Protein AF-A0A376FNH2-F1 (afdb_monomer_lite)

Secondary structure (DSSP, 8-state):
-EEE--GGGHHHHHHHHHHHHHHSGGGGTS---HHHHHHHHHHHHH-TT---EEE-S--

Structure (mmCIF, N/CA/C/O backbone):
data_AF-A0A376FNH2-F1
#
_entry.id   AF-A0A376FNH2-F1
#
loop_
_atom_site.group_PDB
_atom_site.id
_atom_site.type_symbol
_atom_site.label_atom_id
_atom_site.label_alt_id
_atom_site.label_comp_id
_atom_site.label_asym_id
_atom_site.label_entity_id
_atom_site.label_seq_id
_atom_site.pdbx_PDB_ins_code
_atom_site.Cartn_x
_atom_site.Cartn_y
_atom_site.Cartn_z
_atom_site.occupancy
_atom_site.B_iso_or_equiv
_atom_site.a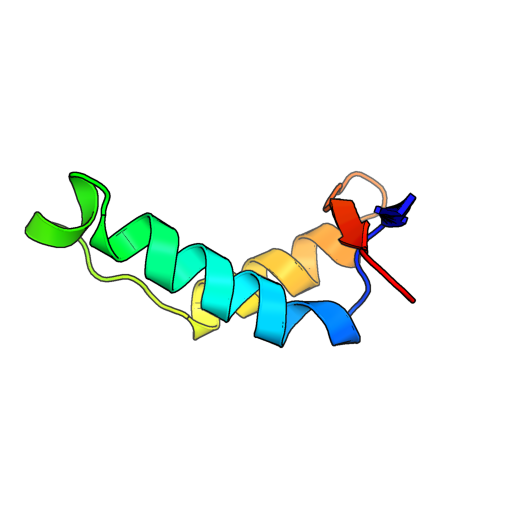uth_seq_id
_atom_site.auth_comp_id
_atom_site.auth_asym_id
_atom_site.auth_atom_id
_atom_site.pdbx_PDB_model_num
ATOM 1 N N . MET A 1 1 ? 3.179 -1.718 17.037 1.00 90.81 1 MET A N 1
ATOM 2 C CA . MET A 1 1 ? 1.744 -2.064 17.075 1.00 90.81 1 MET A CA 1
ATOM 3 C C . MET A 1 1 ? 1.245 -2.237 15.650 1.00 90.81 1 MET A C 1
ATOM 5 O O . MET A 1 1 ? 1.642 -1.455 14.800 1.00 90.81 1 MET A O 1
ATOM 9 N N . VAL A 1 2 ? 0.421 -3.250 15.368 1.00 95.31 2 VAL A N 1
ATOM 10 C CA . VAL A 1 2 ? -0.208 -3.400 14.043 1.00 95.31 2 VAL A CA 1
ATOM 11 C C . VAL A 1 2 ? -1.566 -2.706 14.063 1.00 95.31 2 VAL A C 1
ATOM 13 O O . VAL A 1 2 ? -2.354 -2.956 14.974 1.00 95.31 2 VAL A O 1
ATOM 16 N N . ARG A 1 3 ? -1.834 -1.841 13.082 1.00 96.06 3 ARG A N 1
ATOM 17 C CA . ARG A 1 3 ? -3.105 -1.112 12.943 1.00 96.06 3 ARG A CA 1
ATOM 18 C C . ARG A 1 3 ? -3.501 -0.938 11.479 1.00 96.06 3 ARG A C 1
ATOM 20 O O . ARG A 1 3 ? -2.670 -1.107 10.588 1.00 96.06 3 ARG A O 1
ATOM 27 N N . ASN A 1 4 ? -4.755 -0.550 11.245 1.00 96.75 4 ASN A N 1
ATOM 28 C CA . ASN A 1 4 ? -5.193 -0.098 9.926 1.00 96.75 4 ASN A CA 1
ATOM 29 C C . ASN A 1 4 ? -4.384 1.132 9.495 1.00 96.75 4 ASN A C 1
ATOM 31 O O . ASN A 1 4 ? -4.135 2.045 10.293 1.00 96.75 4 ASN A O 1
ATOM 35 N N . ALA A 1 5 ? -3.979 1.136 8.230 1.00 97.00 5 ALA A N 1
ATOM 36 C CA . ALA A 1 5 ? -3.353 2.284 7.605 1.00 97.00 5 ALA A CA 1
ATOM 37 C C . ALA A 1 5 ? -4.365 3.424 7.447 1.00 97.00 5 ALA A C 1
ATOM 39 O O . ALA A 1 5 ? -5.557 3.217 7.219 1.00 97.00 5 ALA A O 1
ATOM 40 N N . THR A 1 6 ? -3.858 4.640 7.538 1.00 96.56 6 THR A N 1
ATOM 41 C CA . THR A 1 6 ? -4.564 5.889 7.282 1.00 96.56 6 THR A CA 1
ATOM 42 C C . THR A 1 6 ? -3.983 6.552 6.035 1.00 96.56 6 THR A C 1
ATOM 44 O O . THR A 1 6 ? -2.917 6.174 5.549 1.00 96.56 6 THR A O 1
ATOM 47 N N . ALA A 1 7 ? -4.646 7.594 5.525 1.00 96.88 7 ALA A N 1
ATOM 48 C CA . ALA A 1 7 ? -4.113 8.370 4.405 1.00 96.88 7 ALA A CA 1
ATOM 49 C C . ALA A 1 7 ? -2.721 8.974 4.698 1.00 96.88 7 ALA A C 1
ATOM 51 O O . ALA A 1 7 ? -1.931 9.150 3.773 1.00 96.88 7 ALA A O 1
ATOM 52 N N . GLY A 1 8 ? -2.409 9.247 5.972 1.00 96.69 8 GLY A N 1
ATOM 53 C CA . GLY A 1 8 ? -1.106 9.761 6.398 1.00 96.69 8 GLY A CA 1
ATOM 54 C C . GLY A 1 8 ? 0.036 8.749 6.276 1.00 96.69 8 GLY A C 1
ATOM 55 O O . GLY A 1 8 ? 1.186 9.157 6.169 1.00 96.69 8 GLY A O 1
ATOM 56 N N . ASP A 1 9 ? -0.265 7.448 6.227 1.00 97.25 9 ASP A N 1
ATOM 57 C CA . ASP A 1 9 ? 0.748 6.392 6.112 1.00 97.25 9 ASP A CA 1
ATOM 58 C C . ASP A 1 9 ? 1.186 6.147 4.655 1.00 97.25 9 ASP A C 1
ATOM 60 O O . ASP A 1 9 ? 2.188 5.478 4.406 1.00 97.25 9 ASP A O 1
ATOM 64 N N . ILE A 1 10 ? 0.452 6.686 3.672 1.00 97.94 10 ILE A N 1
ATOM 65 C CA . ILE A 1 10 ? 0.688 6.425 2.245 1.00 97.94 10 ILE A CA 1
ATOM 66 C C . ILE A 1 10 ? 2.111 6.788 1.803 1.00 97.94 10 ILE A C 1
ATOM 68 O O . ILE A 1 10 ? 2.724 5.944 1.154 1.00 97.94 10 ILE A O 1
ATOM 72 N N . PRO A 1 11 ? 2.691 7.952 2.160 1.00 97.75 11 PRO A N 1
ATOM 73 C CA . PRO A 1 11 ? 4.071 8.257 1.782 1.00 97.75 11 PRO A CA 1
ATOM 74 C C . PRO A 1 11 ? 5.070 7.176 2.226 1.00 97.75 11 PRO A C 1
ATOM 76 O O . PRO A 1 11 ? 5.879 6.723 1.420 1.00 97.75 11 PRO A O 1
ATOM 79 N N . ALA A 1 12 ? 4.954 6.685 3.464 1.00 96.31 12 ALA A N 1
ATOM 80 C CA . ALA A 1 12 ? 5.830 5.637 3.990 1.00 96.31 12 ALA A CA 1
ATOM 81 C C . ALA A 1 12 ? 5.585 4.271 3.321 1.00 96.31 12 ALA A C 1
ATOM 83 O O . ALA A 1 12 ? 6.529 3.516 3.084 1.00 96.31 12 ALA A O 1
ATOM 84 N N . LEU A 1 13 ? 4.330 3.955 2.978 1.00 96.69 13 LEU A N 1
ATOM 85 C CA . LEU A 1 13 ? 3.987 2.746 2.220 1.00 96.69 13 LEU A CA 1
ATOM 86 C C . LEU A 1 13 ? 4.628 2.747 0.828 1.00 96.69 13 LEU A C 1
ATOM 88 O O . LEU A 1 13 ? 5.140 1.714 0.394 1.00 96.69 13 LEU A O 1
ATOM 92 N N . ILE A 1 14 ? 4.614 3.892 0.139 1.00 97.81 14 ILE A N 1
ATOM 93 C CA . ILE A 1 14 ? 5.225 4.035 -1.187 1.00 97.81 14 ILE A CA 1
ATOM 94 C C . ILE A 1 14 ? 6.742 3.959 -1.101 1.00 97.81 14 ILE A C 1
ATOM 96 O O . ILE A 1 14 ? 7.340 3.208 -1.867 1.00 97.81 14 ILE A O 1
ATOM 100 N N . GLU A 1 15 ? 7.359 4.644 -0.138 1.00 96.75 15 GLU A N 1
ATOM 101 C CA . GLU A 1 15 ? 8.808 4.581 0.066 1.00 96.75 15 GLU A CA 1
ATOM 102 C C . GLU A 1 15 ? 9.278 3.138 0.316 1.00 96.75 15 GLU A C 1
ATOM 104 O O . GLU A 1 15 ? 10.200 2.644 -0.340 1.00 96.75 15 GLU A O 1
ATOM 109 N N . LEU A 1 16 ? 8.615 2.427 1.235 1.00 95.56 16 LEU A N 1
ATOM 110 C CA . LEU A 1 16 ? 8.942 1.034 1.529 1.00 95.56 16 LEU A CA 1
ATOM 111 C C . LEU A 1 16 ? 8.708 0.134 0.308 1.00 95.56 16 LEU A C 1
ATOM 113 O O . LEU A 1 16 ? 9.565 -0.686 -0.027 1.00 95.56 16 LEU A O 1
ATOM 117 N N . GLY A 1 17 ? 7.575 0.309 -0.377 1.00 95.00 17 GLY A N 1
ATOM 118 C CA . GLY A 1 17 ? 7.225 -0.442 -1.580 1.00 95.00 17 GLY A CA 1
ATOM 119 C C . GLY A 1 17 ? 8.238 -0.253 -2.709 1.00 95.00 17 GLY A C 1
ATOM 120 O O . GLY A 1 17 ? 8.657 -1.240 -3.310 1.00 95.00 17 GLY A O 1
ATOM 121 N N . ALA A 1 18 ? 8.696 0.977 -2.945 1.00 95.56 18 ALA A N 1
ATOM 122 C CA . ALA A 1 18 ? 9.709 1.296 -3.948 1.00 95.56 18 ALA A CA 1
ATOM 123 C C . ALA A 1 18 ? 11.057 0.628 -3.630 1.00 95.56 18 ALA A C 1
ATOM 125 O O . ALA A 1 18 ? 11.692 0.045 -4.511 1.00 95.56 18 ALA A O 1
ATOM 126 N N . ARG A 1 19 ? 11.477 0.631 -2.358 1.00 95.38 19 ARG A N 1
ATOM 127 C CA . ARG A 1 19 ? 12.707 -0.055 -1.923 1.00 95.38 19 ARG A CA 1
ATOM 128 C C . ARG A 1 19 ? 12.624 -1.565 -2.140 1.00 95.38 19 ARG A C 1
ATOM 130 O O . ARG A 1 19 ? 13.514 -2.145 -2.756 1.00 95.38 19 ARG A O 1
ATOM 137 N N . MET A 1 20 ? 11.526 -2.187 -1.708 1.00 94.81 20 MET A N 1
ATOM 138 C CA . MET A 1 20 ? 11.287 -3.619 -1.925 1.00 94.81 20 MET A CA 1
ATOM 139 C C . MET A 1 20 ? 11.201 -3.962 -3.416 1.00 94.81 20 MET A C 1
ATOM 141 O O . MET A 1 20 ? 1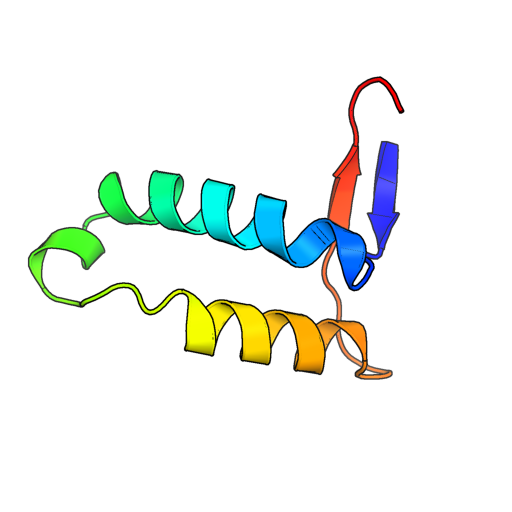1.652 -5.022 -3.848 1.00 94.81 20 MET A O 1
ATOM 145 N N . TYR A 1 21 ? 10.624 -3.062 -4.213 1.00 94.75 21 TYR A N 1
ATOM 146 C CA . TYR A 1 21 ? 10.498 -3.230 -5.649 1.00 94.75 21 TYR A CA 1
ATOM 147 C C . TYR A 1 21 ? 11.857 -3.313 -6.343 1.00 94.75 21 TYR A C 1
ATOM 149 O O . TYR A 1 21 ? 12.062 -4.227 -7.145 1.00 94.75 21 TYR A O 1
ATOM 157 N N . ILE A 1 22 ? 12.779 -2.399 -6.019 1.00 93.56 22 ILE A N 1
ATOM 158 C CA . ILE A 1 22 ? 14.131 -2.339 -6.599 1.00 93.56 22 ILE A CA 1
ATOM 159 C C . ILE A 1 22 ? 14.878 -3.661 -6.381 1.00 93.56 22 ILE A C 1
ATOM 161 O O . ILE A 1 22 ? 15.533 -4.156 -7.298 1.00 93.56 22 ILE A O 1
ATOM 165 N N . GLU A 1 23 ? 14.720 -4.263 -5.202 1.00 94.31 23 GLU A N 1
ATOM 166 C CA . GLU A 1 23 ? 15.327 -5.550 -4.840 1.00 94.31 23 GLU A CA 1
ATOM 167 C C . GLU A 1 23 ? 14.649 -6.759 -5.512 1.00 94.31 23 GLU A C 1
ATOM 169 O O . GLU A 1 23 ? 15.188 -7.868 -5.520 1.00 94.31 23 GLU A O 1
ATOM 174 N N . SER A 1 24 ? 13.459 -6.576 -6.086 1.00 93.06 24 SER A N 1
ATOM 175 C CA . SER A 1 24 ? 12.700 -7.652 -6.716 1.00 93.06 24 SER A CA 1
ATOM 176 C C . SER A 1 24 ? 13.141 -7.909 -8.159 1.00 93.06 24 SER A C 1
ATOM 178 O O . SER A 1 24 ? 13.592 -7.017 -8.869 1.00 93.06 24 SER A O 1
ATOM 180 N N . ARG A 1 25 ? 12.879 -9.118 -8.668 1.00 92.81 25 ARG A N 1
ATOM 181 C CA . ARG A 1 25 ? 13.064 -9.448 -10.096 1.00 92.81 25 ARG A CA 1
ATOM 182 C C . ARG A 1 25 ? 12.240 -8.577 -11.058 1.00 92.81 25 ARG A C 1
ATOM 184 O O . ARG A 1 25 ? 12.531 -8.555 -12.250 1.00 92.81 25 ARG A O 1
ATOM 191 N N . TYR A 1 26 ? 11.183 -7.917 -10.577 1.00 90.12 26 TYR A N 1
ATOM 192 C CA . TYR A 1 26 ? 10.296 -7.117 -11.424 1.00 90.12 26 TYR A CA 1
ATOM 193 C C . TYR A 1 26 ? 10.933 -5.790 -11.838 1.00 90.12 26 TYR A C 1
ATOM 195 O O . TYR A 1 26 ? 10.598 -5.287 -12.910 1.00 90.12 26 TYR A O 1
ATOM 203 N N . SER A 1 27 ? 11.908 -5.292 -11.067 1.00 90.19 27 SER A N 1
ATOM 204 C CA . SER A 1 27 ? 12.631 -4.052 -11.370 1.00 90.19 27 SER A CA 1
ATOM 205 C C . SER A 1 27 ? 13.348 -4.071 -12.717 1.00 90.19 27 SER A C 1
ATOM 207 O O . SER A 1 27 ? 13.591 -3.017 -13.293 1.00 90.19 27 SER A O 1
ATOM 209 N N . GLN A 1 28 ? 13.640 -5.258 -13.254 1.00 89.62 28 GLN A N 1
ATOM 210 C CA . GLN A 1 28 ? 14.322 -5.403 -14.537 1.00 89.62 28 GLN A CA 1
ATOM 211 C C . GLN A 1 28 ? 13.419 -5.122 -15.743 1.00 89.62 28 GLN A C 1
ATOM 213 O O . GLN A 1 28 ? 13.912 -4.678 -16.774 1.00 89.62 28 GLN A O 1
ATOM 218 N N . ASN A 1 29 ? 12.114 -5.397 -15.631 1.00 90.19 29 ASN A N 1
ATOM 219 C CA . ASN A 1 29 ? 11.229 -5.505 -16.799 1.00 90.19 29 ASN A CA 1
ATOM 220 C C . ASN A 1 29 ? 9.909 -4.735 -16.663 1.00 90.19 29 ASN A C 1
ATOM 222 O O . ASN A 1 29 ? 9.127 -4.691 -17.609 1.00 90.19 29 ASN A O 1
ATOM 226 N N . SER A 1 30 ? 9.640 -4.145 -15.501 1.00 88.00 30 SER A N 1
ATOM 227 C CA . SER A 1 30 ? 8.482 -3.287 -15.266 1.00 88.00 30 SER A CA 1
ATOM 228 C C . SER A 1 30 ? 8.959 -1.964 -14.659 1.00 88.00 30 SER A C 1
ATOM 230 O O . SER A 1 30 ? 9.987 -1.932 -13.981 1.00 88.00 30 SER A O 1
ATOM 232 N N . PRO A 1 31 ? 8.265 -0.845 -14.880 1.00 89.12 31 PRO A N 1
ATOM 233 C CA . PRO A 1 31 ? 8.428 0.339 -14.049 1.00 89.12 31 PRO A CA 1
ATOM 234 C C . PRO A 1 31 ? 7.601 0.207 -12.760 1.00 89.12 31 PRO A C 1
ATOM 236 O O . PRO A 1 31 ? 6.538 -0.421 -12.763 1.00 89.12 31 PRO A O 1
ATOM 239 N N . PHE A 1 32 ? 8.081 0.815 -11.673 1.00 92.12 32 PHE A N 1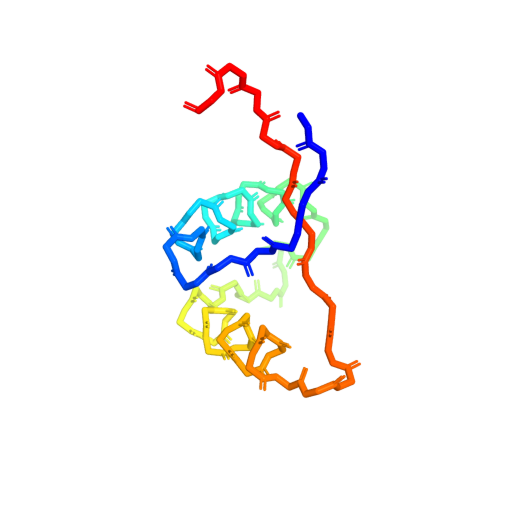
ATOM 240 C CA . PHE A 1 32 ? 7.275 1.089 -10.483 1.00 92.12 32 PHE A CA 1
ATOM 241 C C . PHE A 1 32 ? 6.666 2.480 -10.622 1.00 92.12 32 PHE A C 1
ATOM 243 O O . PHE A 1 32 ? 7.375 3.434 -10.934 1.00 92.12 32 PHE A O 1
ATOM 250 N N . ASP A 1 33 ? 5.358 2.581 -10.425 1.00 95.12 33 ASP A N 1
ATOM 251 C CA . ASP A 1 33 ? 4.607 3.825 -10.561 1.00 95.12 33 ASP A CA 1
ATOM 252 C C . ASP A 1 33 ? 4.063 4.208 -9.184 1.00 95.12 33 ASP A C 1
ATOM 254 O O . ASP A 1 33 ? 3.073 3.650 -8.702 1.00 95.12 33 ASP A O 1
ATOM 258 N N . GLU A 1 34 ? 4.773 5.124 -8.530 1.00 96.06 34 GLU A N 1
ATOM 259 C CA . GLU A 1 34 ? 4.472 5.578 -7.173 1.00 96.06 34 GLU A CA 1
ATOM 260 C C . GLU A 1 34 ? 3.067 6.173 -7.063 1.00 96.06 34 GLU A C 1
ATOM 262 O O . GLU A 1 34 ? 2.366 5.929 -6.079 1.00 96.06 34 GLU A O 1
ATOM 267 N N . GLU A 1 35 ? 2.627 6.908 -8.085 1.00 97.06 35 GLU A N 1
ATOM 268 C CA . GLU A 1 35 ? 1.331 7.577 -8.093 1.00 97.06 35 GLU A CA 1
ATOM 269 C C . GLU A 1 35 ? 0.195 6.559 -8.184 1.00 97.06 35 GLU A C 1
ATOM 271 O O . GLU A 1 35 ? -0.718 6.584 -7.353 1.00 97.06 35 GLU A O 1
ATOM 276 N N . LYS A 1 36 ? 0.295 5.584 -9.098 1.00 96.44 36 LYS A N 1
ATOM 277 C CA . LYS A 1 36 ? -0.690 4.492 -9.186 1.00 96.44 36 LYS A CA 1
ATOM 278 C C . LYS A 1 36 ? -0.735 3.654 -7.915 1.00 96.44 36 LYS A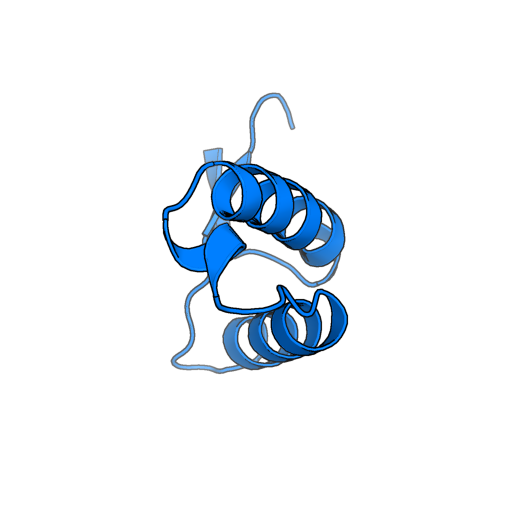 C 1
ATOM 280 O O . LYS A 1 36 ? -1.815 3.269 -7.465 1.00 96.44 36 LYS A O 1
ATOM 285 N N . CYS A 1 37 ? 0.417 3.368 -7.311 1.00 96.81 37 CYS A N 1
ATOM 286 C CA . CYS A 1 37 ? 0.464 2.662 -6.035 1.00 96.81 37 CYS A CA 1
ATOM 287 C C . CYS A 1 37 ? -0.185 3.486 -4.909 1.00 96.81 37 CYS A C 1
AT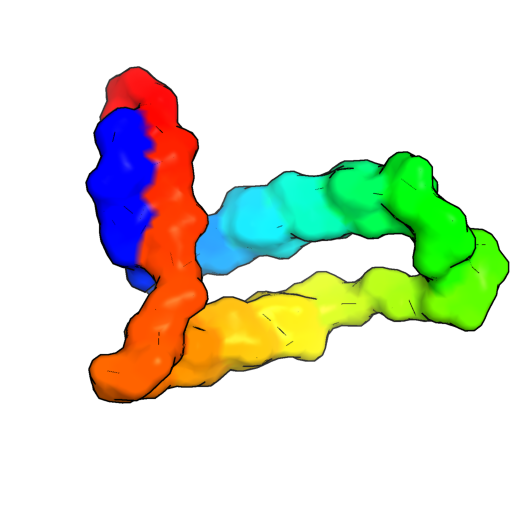OM 289 O O . CYS A 1 37 ? -0.914 2.924 -4.087 1.00 96.81 37 CYS A O 1
ATOM 291 N N . ALA A 1 38 ? 0.011 4.807 -4.888 1.00 98.00 38 ALA A N 1
ATOM 292 C CA . ALA A 1 38 ? -0.608 5.693 -3.905 1.00 98.00 38 ALA A CA 1
ATOM 293 C C . ALA A 1 38 ? -2.130 5.775 -4.086 1.00 98.00 38 ALA A C 1
ATOM 295 O O . ALA A 1 38 ? -2.873 5.759 -3.103 1.00 98.00 38 ALA A O 1
ATOM 296 N N . GLU A 1 39 ? -2.612 5.831 -5.327 1.00 98.25 39 GLU A N 1
ATOM 297 C CA . GLU A 1 39 ? -4.041 5.776 -5.644 1.00 98.25 39 GLU A CA 1
ATOM 298 C C . GLU A 1 39 ? -4.671 4.444 -5.240 1.00 98.25 39 GLU A C 1
ATOM 300 O O . GLU A 1 39 ? -5.733 4.434 -4.610 1.00 98.25 39 GLU A O 1
ATOM 305 N N . LEU A 1 40 ? -3.995 3.325 -5.520 1.00 97.31 40 LEU A N 1
ATOM 306 C CA . LEU A 1 40 ? -4.440 2.011 -5.074 1.00 97.31 40 LEU A CA 1
ATOM 307 C C . LEU A 1 40 ? -4.547 1.975 -3.547 1.00 97.31 40 LEU A C 1
ATOM 309 O O . LEU A 1 40 ? -5.601 1.614 -3.026 1.00 97.31 40 LEU A O 1
ATOM 313 N N . ALA A 1 41 ? -3.510 2.413 -2.828 1.00 97.75 41 ALA A N 1
ATOM 314 C CA . ALA A 1 41 ? -3.527 2.471 -1.369 1.00 97.75 41 ALA A CA 1
ATOM 315 C C . ALA A 1 41 ? -4.691 3.327 -0.843 1.00 97.75 41 ALA A C 1
ATOM 317 O O . ALA A 1 41 ? -5.436 2.864 0.021 1.00 97.75 41 ALA A O 1
ATOM 318 N N . ARG A 1 42 ? -4.921 4.524 -1.412 1.00 98.06 42 ARG A N 1
ATOM 319 C CA . ARG A 1 42 ? -6.089 5.365 -1.081 1.00 98.06 42 ARG A CA 1
ATOM 320 C C . ARG A 1 42 ? -7.403 4.608 -1.268 1.00 98.06 42 ARG A C 1
ATOM 322 O O . ARG A 1 42 ? -8.251 4.640 -0.379 1.00 98.06 42 ARG A O 1
ATOM 329 N N . SER A 1 43 ? -7.566 3.921 -2.400 1.00 98.12 43 SER A N 1
ATOM 330 C CA . SER A 1 43 ? -8.804 3.203 -2.723 1.00 98.12 43 SER A CA 1
ATOM 331 C C . SER A 1 43 ? -9.066 2.024 -1.780 1.00 98.12 43 SER A C 1
ATOM 333 O O . SER A 1 43 ? -10.197 1.831 -1.338 1.00 98.12 43 SER A O 1
ATOM 335 N N . VAL A 1 44 ? -8.023 1.270 -1.416 1.00 98.12 44 VAL A N 1
ATOM 336 C CA . VAL A 1 44 ? -8.144 0.108 -0.527 1.00 98.12 44 VAL A CA 1
ATOM 337 C C . VAL A 1 44 ? -8.391 0.558 0.911 1.00 98.12 44 VAL A C 1
ATOM 339 O O . VAL A 1 44 ? -9.248 -0.018 1.569 1.00 98.12 44 VAL A O 1
ATOM 342 N N . ILE A 1 45 ? -7.716 1.611 1.385 1.00 97.81 45 ILE A N 1
ATOM 343 C CA . ILE A 1 45 ? -7.945 2.177 2.727 1.00 97.81 45 ILE A CA 1
ATOM 344 C C . ILE A 1 45 ? -9.383 2.697 2.873 1.00 97.81 45 ILE A C 1
ATOM 346 O O . ILE A 1 45 ? -9.999 2.510 3.919 1.00 97.81 45 ILE A O 1
ATOM 350 N N . ALA A 1 46 ? -9.931 3.341 1.838 1.00 96.94 46 ALA A N 1
ATOM 351 C CA . ALA A 1 46 ? -11.293 3.880 1.862 1.00 96.94 46 ALA A CA 1
ATOM 352 C C . ALA A 1 46 ? -12.389 2.819 1.643 1.00 96.94 46 ALA A C 1
ATOM 354 O O . ALA A 1 46 ? -13.570 3.098 1.861 1.00 96.94 46 ALA A O 1
ATOM 355 N N . SER A 1 47 ? -12.028 1.618 1.185 1.00 97.62 47 SER A N 1
ATOM 356 C CA . SER A 1 47 ? -12.989 0.565 0.867 1.00 97.62 47 SER A CA 1
ATOM 357 C C . SER A 1 47 ? -13.475 -0.150 2.133 1.00 97.62 47 SER A C 1
ATOM 359 O O .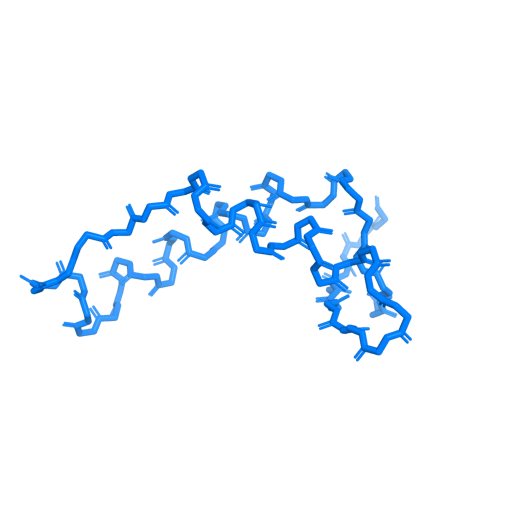 SER A 1 47 ? -12.646 -0.656 2.889 1.00 97.62 47 SER A O 1
ATOM 361 N N . PRO A 1 48 ? -14.798 -0.324 2.336 1.00 95.19 48 PRO A N 1
ATOM 362 C CA . PRO A 1 48 ? -15.335 -1.102 3.459 1.00 95.19 48 PRO A CA 1
ATOM 363 C C . PRO A 1 48 ? -14.860 -2.562 3.504 1.00 95.19 48 PRO A C 1
ATOM 365 O O . PRO A 1 48 ? -14.884 -3.183 4.562 1.00 95.19 48 PRO A O 1
ATOM 368 N N . ALA A 1 49 ? -14.455 -3.114 2.356 1.00 95.44 49 ALA A N 1
ATOM 369 C CA . ALA A 1 49 ? -13.920 -4.470 2.230 1.00 95.44 49 ALA A CA 1
ATOM 370 C C . ALA A 1 49 ? -12.391 -4.497 2.030 1.00 95.44 49 ALA A C 1
ATOM 372 O O . ALA A 1 49 ? -11.817 -5.567 1.829 1.00 95.44 49 ALA A O 1
ATOM 373 N N . GLY A 1 50 ? -11.733 -3.335 2.023 1.00 95.62 50 GLY A N 1
ATOM 374 C CA . GLY A 1 50 ? -10.292 -3.225 1.842 1.00 95.62 50 GLY A CA 1
ATOM 375 C C . GLY A 1 50 ? -9.523 -3.402 3.149 1.00 95.62 50 GLY A C 1
ATOM 376 O O . GLY A 1 50 ? -10.052 -3.213 4.242 1.00 95.62 50 GLY A O 1
ATOM 377 N N . CYS A 1 51 ? -8.253 -3.786 3.034 1.00 95.50 51 CYS A N 1
ATOM 378 C CA . CYS A 1 51 ? -7.369 -3.943 4.181 1.00 95.50 51 CYS A CA 1
ATOM 379 C C . CYS A 1 51 ? -5.940 -3.545 3.803 1.00 95.50 51 CYS A C 1
ATOM 381 O O . CYS A 1 51 ? -5.335 -4.141 2.912 1.00 95.50 51 CYS A O 1
ATOM 383 N N . VAL A 1 52 ? -5.406 -2.543 4.502 1.00 96.94 52 VAL A N 1
ATOM 384 C CA . VAL A 1 52 ? -3.984 -2.188 4.500 1.00 96.94 52 VAL A CA 1
ATOM 385 C C . VAL A 1 52 ? -3.574 -2.026 5.955 1.00 96.94 52 VAL A C 1
ATOM 387 O O . VAL A 1 52 ? -4.197 -1.264 6.694 1.00 96.94 52 VAL A O 1
ATOM 390 N N . LEU A 1 53 ? -2.543 -2.756 6.371 1.00 96.69 53 LEU A N 1
ATOM 391 C CA . LEU A 1 53 ? -2.052 -2.747 7.743 1.00 96.69 53 LEU A CA 1
ATOM 392 C C . LEU A 1 53 ? -0.648 -2.160 7.783 1.00 96.69 53 LEU A C 1
ATOM 394 O O . LEU A 1 53 ? 0.191 -2.493 6.948 1.00 96.69 53 LEU A O 1
ATOM 398 N N . VAL A 1 54 ? -0.388 -1.327 8.785 1.00 96.12 54 VAL A N 1
ATOM 399 C CA . VAL A 1 54 ? 0.953 -0.829 9.097 1.00 96.12 54 VAL A CA 1
ATOM 400 C C . VAL A 1 54 ? 1.412 -1.385 10.433 1.00 96.12 54 VAL A C 1
ATOM 402 O O . VAL A 1 54 ? 0.632 -1.508 11.382 1.00 96.12 54 VAL A O 1
ATOM 405 N N . ALA A 1 55 ? 2.692 -1.738 10.493 1.00 95.31 55 ALA A N 1
ATOM 406 C CA . ALA A 1 55 ? 3.369 -2.117 11.721 1.00 95.31 55 ALA A CA 1
ATOM 407 C C . ALA A 1 55 ? 4.152 -0.906 12.238 1.00 95.31 55 ALA A C 1
ATOM 409 O O . ALA A 1 55 ? 5.281 -0.657 11.828 1.00 95.31 55 ALA A O 1
ATOM 410 N N . GLU A 1 56 ? 3.534 -0.148 13.134 1.00 91.44 56 GLU A N 1
ATOM 411 C CA . GLU A 1 56 ? 4.138 1.025 13.757 1.00 91.44 56 GLU A CA 1
ATOM 412 C C . GLU A 1 56 ? 5.167 0.600 14.806 1.00 91.44 56 GLU A C 1
ATOM 414 O O . GLU A 1 56 ? 4.922 -0.316 15.608 1.00 91.44 56 GLU A O 1
ATOM 419 N N . LYS A 1 57 ? 6.315 1.269 14.823 1.00 87.81 57 LYS A N 1
ATOM 420 C CA . LYS A 1 57 ? 7.342 1.095 15.844 1.00 87.81 57 LYS A CA 1
ATOM 421 C C . LYS A 1 57 ? 7.586 2.455 16.489 1.00 87.81 57 LYS A C 1
ATOM 423 O O . LYS A 1 57 ? 7.803 3.418 15.774 1.00 87.81 57 LYS A O 1
ATOM 428 N N . GLU A 1 58 ? 7.554 2.485 17.821 1.00 81.44 58 GLU A N 1
ATOM 429 C CA . GLU A 1 58 ? 7.854 3.661 18.662 1.00 81.44 58 GLU A CA 1
ATOM 430 C C . GLU A 1 58 ? 6.832 4.814 18.681 1.00 81.44 58 GLU A C 1
ATOM 432 O O . GLU A 1 58 ? 7.038 5.745 19.456 1.00 81.44 58 GLU A O 1
ATOM 437 N N . GLY A 1 59 ? 5.686 4.685 18.000 1.00 59.66 59 GLY A N 1
ATOM 438 C CA . GLY A 1 59 ? 4.609 5.686 18.009 1.00 59.66 59 GLY A CA 1
ATOM 439 C C . GLY A 1 59 ? 4.726 6.642 16.836 1.00 59.66 59 GLY A C 1
ATOM 440 O O . GLY A 1 59 ? 5.347 7.707 17.029 1.00 59.66 59 GLY A O 1
#

Foldseek 3Di:
DKDFDDLVCLVVVLVVVVVVCCVDPVVVPDDDDSVVSSVVSVVLSPDPPHTDMDDDDPD

pLDDT: mean 94.36, std 5.59, range [59.66, 98.25]

Sequence (59 aa):
MVRNATAGDIPALIELGARMYIESRYSQNSPFDEEKCAELARSVIASPAGCVLVAEKEG

Radius of gyration: 12.5 Å; chains: 1; bounding box: 31×19×36 Å

Organism: Enterobacter asburiae (NCBI:txid61645)

InterPro domains:
  IPR016181 Acyl-CoA N-acyltransferase [SSF55729] (2-59)